Protein AF-A0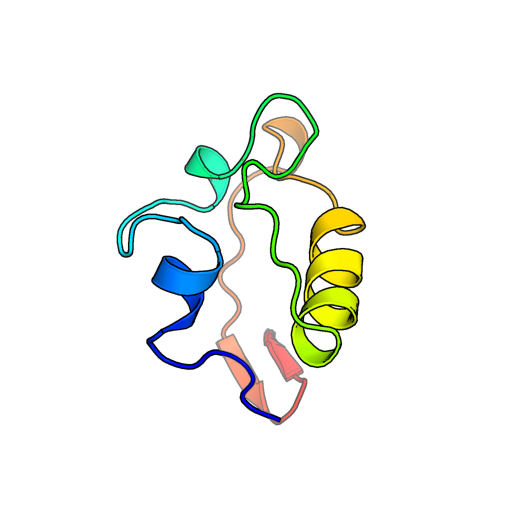A565C441-F1 (afdb_monomer_lite)

Radius of gyration: 13.61 Å; chains: 1; bounding box: 28×32×28 Å

Sequence (71 aa):
MNITGAAGTRILGVSRNAKVADTVEGNNWKIRRIRGIQLQEMMLQIRQAPTPTIAAGCDRVLWRQGPGKYA

Organism: NCBI:txid586526

pLDDT: mean 80.71, std 7.84, range [41.53, 88.0]

Secondary structure (DSSP, 8-state):
---SGGGHHHHHT--TT--GGGGEETTEE-------HHHHHHHHHHHHSPPP-GGG-SPP---EEETTEE-

Foldseek 3Di:
DPPAPPNNCVQQVHDPPDDLLNQDDPFFGVTDDHDDPVCVVVVVVVRPDTRDDVVVDDDDDWDDPDVVDTD

Structure (mmCIF, N/CA/C/O backbone):
data_AF-A0A565C441-F1
#
_entry.id   AF-A0A565C441-F1
#
loop_
_atom_site.group_PDB
_atom_site.id
_atom_site.type_symbol
_atom_site.label_atom_id
_atom_site.label_alt_id
_atom_site.label_comp_id
_atom_site.label_asym_id
_atom_site.label_entity_id
_atom_site.label_seq_id
_atom_site.pdbx_PDB_ins_code
_atom_site.Cartn_x
_atom_site.Cartn_y
_atom_site.Cartn_z
_atom_site.occupancy
_atom_site.B_iso_or_equiv
_atom_site.auth_seq_id
_atom_site.auth_comp_id
_atom_site.auth_asym_id
_atom_site.auth_atom_id
_atom_site.pdbx_PDB_model_num
ATOM 1 N N . MET A 1 1 ? -3.512 -3.117 19.249 1.00 41.53 1 MET A N 1
ATOM 2 C CA . MET A 1 1 ? -4.704 -2.344 18.839 1.00 41.53 1 MET A CA 1
ATOM 3 C C . MET A 1 1 ? -4.915 -2.574 17.345 1.00 41.53 1 MET A C 1
ATOM 5 O O . MET A 1 1 ? -4.026 -2.244 16.574 1.00 41.53 1 MET A O 1
ATOM 9 N N . ASN A 1 2 ? -6.006 -3.228 16.926 1.00 53.16 2 ASN A N 1
ATOM 10 C CA . ASN A 1 2 ? -6.336 -3.366 15.500 1.00 53.16 2 ASN A CA 1
ATOM 11 C C . ASN A 1 2 ? -7.024 -2.070 15.058 1.00 53.16 2 ASN A C 1
ATOM 13 O O . ASN A 1 2 ? -8.238 -1.943 15.167 1.00 53.16 2 ASN A O 1
ATOM 17 N N . ILE A 1 3 ? -6.224 -1.073 14.682 1.00 60.53 3 ILE A N 1
ATOM 18 C CA . ILE A 1 3 ? -6.697 0.309 14.514 1.00 60.53 3 ILE A CA 1
ATOM 19 C C . ILE A 1 3 ? -7.633 0.449 13.302 1.00 60.53 3 ILE A C 1
ATOM 21 O O . ILE A 1 3 ? -8.457 1.357 13.264 1.00 60.53 3 ILE A O 1
ATOM 25 N N . THR A 1 4 ? -7.551 -0.444 12.313 1.00 63.31 4 THR A N 1
ATOM 26 C CA . THR A 1 4 ? -8.254 -0.230 11.043 1.00 63.31 4 THR A CA 1
ATOM 27 C C . THR A 1 4 ? -8.964 -1.441 10.444 1.00 63.31 4 THR A C 1
ATOM 29 O O . THR A 1 4 ? -9.890 -1.226 9.662 1.00 63.31 4 THR A O 1
ATOM 32 N N . GLY A 1 5 ? -8.630 -2.684 10.816 1.00 69.62 5 GLY A N 1
ATOM 33 C CA . GLY A 1 5 ? -9.313 -3.890 10.326 1.00 69.62 5 GLY A CA 1
ATOM 34 C C . GLY A 1 5 ? -9.671 -3.839 8.829 1.00 69.62 5 GLY A C 1
ATOM 35 O O . GLY A 1 5 ? -8.903 -3.353 8.001 1.00 69.62 5 GLY A O 1
ATOM 36 N N . ALA A 1 6 ? -10.884 -4.270 8.472 1.00 68.81 6 ALA A N 1
ATOM 37 C CA . ALA A 1 6 ? -11.388 -4.193 7.095 1.00 68.81 6 ALA A CA 1
ATOM 38 C C . ALA A 1 6 ? -11.690 -2.756 6.606 1.00 68.81 6 ALA A C 1
ATOM 40 O O . ALA A 1 6 ? -11.825 -2.527 5.403 1.00 68.81 6 ALA A O 1
ATOM 41 N N . ALA A 1 7 ? -11.800 -1.781 7.515 1.00 75.88 7 ALA A N 1
ATOM 42 C CA . ALA A 1 7 ? -12.106 -0.387 7.193 1.00 75.88 7 ALA A CA 1
ATOM 43 C C . ALA A 1 7 ? -10.862 0.440 6.818 1.00 75.88 7 ALA A C 1
ATOM 45 O O . ALA A 1 7 ? -10.998 1.566 6.335 1.00 75.88 7 ALA A O 1
ATOM 46 N N . GLY A 1 8 ? -9.655 -0.104 7.002 1.00 77.75 8 GLY A N 1
ATOM 47 C CA . GLY A 1 8 ? -8.394 0.611 6.804 1.00 77.75 8 GLY 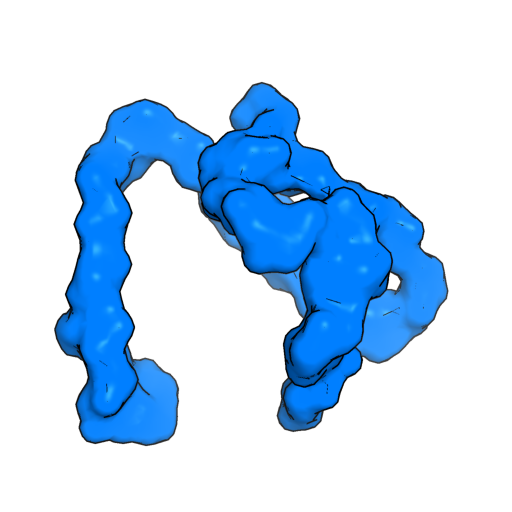A CA 1
ATOM 48 C C . GLY A 1 8 ? -8.190 1.156 5.409 1.00 77.75 8 GLY A C 1
ATOM 49 O O . GLY A 1 8 ? -7.831 2.316 5.260 1.00 77.75 8 GLY A O 1
ATOM 50 N N . THR A 1 9 ? -8.510 0.369 4.387 1.00 80.00 9 THR A N 1
ATOM 51 C CA . THR A 1 9 ? -8.429 0.801 2.983 1.00 80.00 9 THR A CA 1
ATOM 52 C C . THR A 1 9 ? -9.293 2.039 2.734 1.00 80.00 9 THR A C 1
ATOM 54 O O . THR A 1 9 ? -8.817 3.039 2.200 1.00 80.00 9 THR A O 1
ATOM 57 N N . ARG A 1 10 ? -10.528 2.048 3.250 1.00 82.06 10 ARG A N 1
ATOM 58 C CA . ARG A 1 10 ? -11.442 3.197 3.159 1.00 82.06 10 ARG A CA 1
ATOM 59 C C . ARG A 1 10 ? -10.948 4.414 3.948 1.00 82.06 10 ARG A C 1
ATOM 61 O O . ARG A 1 10 ? -11.087 5.538 3.469 1.00 82.06 10 ARG A O 1
ATOM 68 N N . ILE A 1 11 ? -10.374 4.202 5.132 1.00 80.62 11 ILE A N 1
ATOM 69 C CA . ILE A 1 11 ? -9.802 5.268 5.972 1.00 80.62 11 ILE A CA 1
ATOM 70 C C . ILE A 1 11 ? -8.600 5.920 5.272 1.00 80.62 11 ILE A C 1
ATOM 72 O O . ILE A 1 11 ? -8.515 7.146 5.197 1.00 80.62 11 ILE A O 1
ATOM 76 N N . LEU A 1 12 ? -7.724 5.100 4.693 1.00 82.69 12 LEU A N 1
ATOM 77 C CA . LEU A 1 12 ? -6.533 5.513 3.949 1.00 82.69 12 LEU A CA 1
ATOM 78 C C . LEU A 1 12 ? -6.869 6.076 2.555 1.00 82.69 12 LEU A C 1
ATOM 80 O O . LEU A 1 12 ? -6.014 6.678 1.911 1.00 82.69 12 LEU A O 1
ATOM 84 N N . GLY A 1 13 ? -8.114 5.934 2.090 1.00 85.50 13 GLY A N 1
ATOM 85 C CA . GLY A 1 13 ? -8.526 6.358 0.749 1.00 85.50 13 GLY A CA 1
ATOM 86 C C . GLY A 1 13 ? -7.889 5.522 -0.364 1.00 85.50 13 GLY A C 1
ATOM 87 O O . GLY A 1 13 ? -7.711 6.016 -1.471 1.00 85.50 13 GLY A O 1
ATOM 88 N N . VAL A 1 14 ? -7.543 4.274 -0.055 1.00 84.88 14 VAL A N 1
ATOM 89 C CA . VAL A 1 14 ? -6.918 3.305 -0.955 1.00 84.88 14 VAL A CA 1
ATOM 90 C C . VAL A 1 14 ? -7.988 2.317 -1.416 1.00 84.88 14 VAL A C 1
ATOM 92 O O . VAL A 1 14 ? -8.808 1.861 -0.614 1.00 84.88 14 VAL A O 1
ATOM 95 N N . SER A 1 15 ? -8.005 1.980 -2.707 1.00 84.25 15 SER A N 1
ATOM 96 C CA . SER A 1 15 ? -8.920 0.950 -3.211 1.00 84.25 15 SER A CA 1
ATOM 97 C C . SER A 1 15 ? -8.618 -0.394 -2.549 1.00 84.25 15 SER A C 1
ATOM 99 O O . SER A 1 15 ? -7.460 -0.745 -2.346 1.00 84.25 15 SER A O 1
ATOM 101 N N . ARG A 1 16 ? -9.653 -1.186 -2.245 1.00 82.81 16 ARG A N 1
ATOM 102 C CA . ARG A 1 16 ? -9.486 -2.518 -1.635 1.00 82.81 16 ARG A CA 1
ATOM 103 C C . ARG A 1 16 ? -8.594 -3.441 -2.472 1.00 82.81 16 ARG A C 1
ATOM 105 O O . ARG A 1 16 ? -7.929 -4.300 -1.911 1.00 82.81 16 ARG A O 1
ATOM 112 N N . ASN A 1 17 ? -8.589 -3.230 -3.785 1.00 85.69 17 ASN A N 1
ATOM 113 C CA . ASN A 1 17 ? -7.849 -4.040 -4.746 1.00 85.69 17 ASN A CA 1
ATOM 114 C C . ASN A 1 17 ? -6.612 -3.306 -5.298 1.00 85.69 17 ASN A C 1
ATOM 116 O O . ASN A 1 17 ? -6.040 -3.760 -6.283 1.00 85.69 17 ASN A O 1
ATOM 120 N N . ALA A 1 18 ? -6.231 -2.158 -4.722 1.00 83.75 18 ALA A N 1
ATOM 121 C CA . ALA A 1 18 ? -5.014 -1.456 -5.124 1.00 83.75 18 ALA A CA 1
ATOM 122 C C . ALA A 1 18 ? -3.775 -2.264 -4.725 1.00 83.75 18 ALA A C 1
ATOM 124 O O . ALA A 1 18 ? -3.708 -2.811 -3.620 1.00 83.75 18 ALA A O 1
ATOM 125 N N . LYS A 1 19 ? -2.771 -2.287 -5.602 1.00 85.06 19 LYS A N 1
ATOM 126 C CA . LYS A 1 19 ? -1.427 -2.737 -5.243 1.00 85.06 19 LYS A CA 1
ATOM 127 C C . LYS A 1 19 ? -0.737 -1.666 -4.405 1.00 85.06 19 LYS A C 1
ATOM 129 O O . LYS A 1 19 ? -1.071 -0.487 -4.479 1.00 85.06 19 LYS A O 1
ATOM 134 N N . VAL A 1 20 ? 0.284 -2.066 -3.650 1.00 83.81 20 VAL A N 1
ATOM 135 C CA . VAL A 1 20 ? 1.113 -1.119 -2.882 1.00 83.81 20 VAL A CA 1
ATOM 136 C C . VAL A 1 20 ? 1.792 -0.106 -3.813 1.00 83.81 20 VAL A C 1
ATOM 138 O O . VAL A 1 20 ? 1.899 1.060 -3.468 1.00 83.81 20 VAL A O 1
ATOM 141 N N . ALA A 1 21 ? 2.175 -0.510 -5.028 1.00 83.19 21 ALA A N 1
ATOM 142 C CA . ALA A 1 21 ? 2.729 0.406 -6.026 1.00 83.19 21 ALA A CA 1
ATOM 143 C C . ALA A 1 21 ? 1.725 1.483 -6.489 1.00 83.19 21 ALA A C 1
ATOM 145 O O . ALA A 1 21 ? 2.126 2.609 -6.765 1.00 83.19 21 ALA A O 1
ATOM 146 N N . ASP A 1 22 ? 0.422 1.178 -6.512 1.00 85.56 22 ASP A N 1
ATOM 147 C CA . ASP A 1 22 ? -0.620 2.132 -6.925 1.00 85.56 22 ASP A CA 1
ATOM 148 C C . ASP A 1 22 ? -0.850 3.229 -5.868 1.00 85.56 22 ASP A C 1
ATOM 150 O O . ASP A 1 22 ? -1.467 4.260 -6.147 1.00 85.56 22 ASP A O 1
ATOM 154 N N . THR A 1 23 ? -0.376 3.010 -4.634 1.00 85.25 23 THR A N 1
ATOM 155 C CA . THR A 1 23 ? -0.475 3.964 -3.520 1.00 85.25 23 THR A CA 1
ATOM 156 C C . THR A 1 23 ? 0.779 4.817 -3.360 1.00 85.25 23 THR A C 1
ATOM 158 O O . THR A 1 23 ? 0.946 5.478 -2.333 1.00 85.25 23 THR A O 1
ATOM 161 N N . VAL A 1 24 ? 1.638 4.851 -4.377 1.00 87.00 24 VAL A N 1
ATOM 162 C CA . VAL A 1 24 ? 2.840 5.684 -4.429 1.00 87.00 24 VAL A CA 1
ATOM 163 C C . VAL A 1 24 ? 2.688 6.752 -5.504 1.00 87.00 24 VAL A C 1
ATOM 165 O O . VAL A 1 24 ? 2.198 6.501 -6.601 1.00 87.00 24 VAL A O 1
ATOM 168 N N . GLU A 1 25 ? 3.117 7.966 -5.183 1.00 84.62 25 GLU A N 1
ATOM 169 C CA . GLU A 1 25 ? 3.214 9.082 -6.117 1.00 84.62 25 GLU A CA 1
ATOM 170 C C . GLU A 1 25 ? 4.608 9.706 -5.982 1.00 84.62 25 GLU A C 1
ATOM 172 O O . GLU A 1 25 ? 4.946 10.329 -4.970 1.00 84.62 25 GLU A O 1
ATOM 177 N N . GLY A 1 26 ? 5.456 9.466 -6.987 1.00 83.75 26 GLY A N 1
ATOM 178 C CA . GLY A 1 26 ? 6.883 9.784 -6.919 1.00 83.75 26 GLY A CA 1
ATOM 179 C C . GLY A 1 26 ? 7.573 8.993 -5.805 1.00 83.75 26 GLY A C 1
ATOM 180 O O . GLY A 1 26 ? 7.538 7.769 -5.808 1.00 83.75 26 GLY A O 1
ATOM 181 N N . ASN A 1 27 ? 8.156 9.698 -4.831 1.00 81.94 27 ASN A N 1
ATOM 182 C CA . ASN A 1 27 ? 8.805 9.088 -3.662 1.00 81.94 27 ASN A CA 1
ATOM 183 C C . ASN A 1 27 ? 7.920 9.096 -2.403 1.00 81.94 27 ASN A C 1
ATOM 185 O O . ASN A 1 27 ? 8.394 8.745 -1.324 1.00 81.94 27 ASN A O 1
ATOM 189 N N . ASN A 1 28 ? 6.648 9.498 -2.514 1.00 84.75 28 ASN A N 1
ATOM 190 C CA . ASN A 1 28 ? 5.747 9.671 -1.375 1.00 84.75 28 ASN A CA 1
ATOM 191 C C . ASN A 1 28 ? 4.531 8.741 -1.4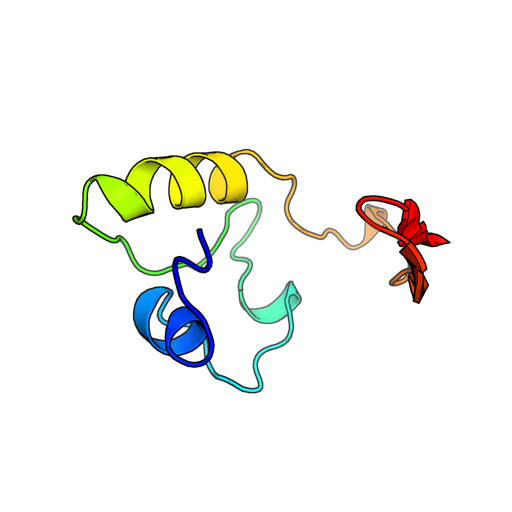37 1.00 84.75 28 ASN A C 1
ATOM 193 O O . ASN A 1 28 ? 4.079 8.327 -2.502 1.00 84.75 28 ASN A O 1
ATOM 197 N N . TRP A 1 29 ? 3.955 8.464 -0.269 1.00 87.19 29 TRP A N 1
ATOM 198 C CA . TRP A 1 29 ? 2.714 7.706 -0.146 1.00 87.19 29 TRP A CA 1
ATOM 199 C C . TRP A 1 29 ? 1.492 8.548 -0.539 1.00 87.19 29 TRP A C 1
ATOM 201 O O . TRP A 1 29 ? 1.174 9.553 0.106 1.00 87.19 29 TRP A O 1
ATOM 211 N N . LYS A 1 30 ? 0.748 8.089 -1.547 1.00 87.81 30 LYS A N 1
ATOM 212 C CA . LYS A 1 30 ? -0.532 8.639 -2.010 1.00 87.81 30 LYS A CA 1
ATOM 213 C C . LYS A 1 30 ? -1.685 8.148 -1.133 1.00 87.81 30 LYS A C 1
ATOM 215 O O . LYS A 1 30 ? -2.554 7.385 -1.549 1.00 87.81 30 LYS A O 1
ATOM 220 N N . ILE A 1 31 ? -1.676 8.577 0.124 1.00 86.12 31 ILE A N 1
ATOM 221 C CA . ILE A 1 31 ? -2.664 8.185 1.135 1.00 86.12 31 ILE A CA 1
ATOM 222 C C . ILE A 1 31 ? -3.444 9.417 1.595 1.00 86.12 31 ILE A C 1
ATOM 224 O O . ILE A 1 31 ? -2.879 10.495 1.804 1.00 86.12 31 ILE A O 1
ATOM 228 N N . ARG A 1 32 ? -4.760 9.259 1.788 1.00 84.69 32 ARG A N 1
ATOM 229 C CA . ARG A 1 32 ? -5.646 10.330 2.259 1.00 84.69 32 ARG A CA 1
ATOM 230 C C . ARG A 1 32 ? -5.137 10.912 3.581 1.00 84.69 32 ARG A C 1
ATOM 232 O O . ARG A 1 32 ? -4.732 10.200 4.497 1.00 84.69 32 ARG A O 1
ATOM 239 N N . ARG A 1 33 ? -5.201 12.240 3.707 1.00 80.00 33 ARG A N 1
ATOM 240 C CA . ARG A 1 33 ? -4.901 12.928 4.967 1.00 80.00 33 ARG A CA 1
ATOM 241 C C . ARG A 1 33 ? -5.982 12.605 6.000 1.00 80.00 33 ARG A C 1
ATOM 243 O O . ARG A 1 33 ? -7.152 12.913 5.789 1.00 80.00 33 ARG A O 1
ATOM 250 N N . ILE A 1 34 ? -5.578 12.024 7.124 1.00 81.12 34 ILE A N 1
ATOM 251 C CA . ILE A 1 34 ? -6.461 11.654 8.236 1.00 81.12 34 ILE A CA 1
ATOM 252 C C . ILE A 1 34 ? -6.224 12.617 9.407 1.00 81.12 34 ILE A C 1
ATOM 254 O O . ILE A 1 34 ? -5.096 13.051 9.637 1.00 81.12 34 ILE A O 1
ATOM 258 N N . ARG A 1 35 ? -7.293 12.984 10.128 1.00 73.94 35 ARG A N 1
ATOM 259 C CA . ARG A 1 35 ? -7.256 13.973 11.226 1.00 73.94 35 ARG A CA 1
ATOM 260 C C . ARG A 1 35 ? -7.410 13.380 12.636 1.00 73.94 35 ARG A C 1
ATOM 262 O O . ARG A 1 35 ? -7.268 14.119 13.599 1.00 73.94 35 ARG A O 1
ATOM 269 N N . GLY A 1 36 ? -7.697 12.0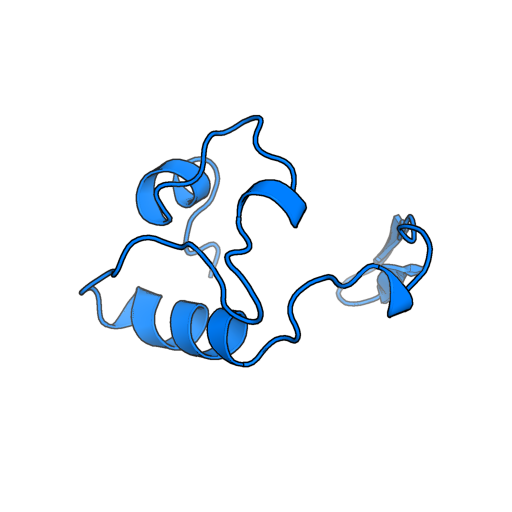85 12.778 1.00 80.06 36 GLY A N 1
ATOM 270 C CA . GLY A 1 36 ? -7.842 11.447 14.094 1.00 80.06 36 GLY A CA 1
ATOM 271 C C . GLY A 1 36 ? -6.489 11.1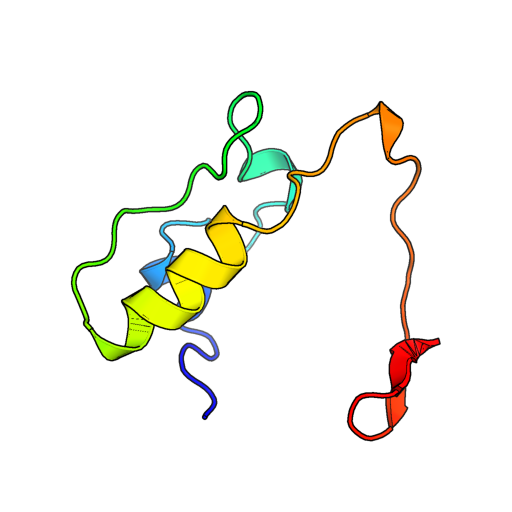93 14.764 1.00 80.06 36 GLY A C 1
ATOM 272 O O . GLY A 1 36 ? -5.632 10.567 14.147 1.00 80.06 36 GLY A O 1
ATOM 273 N N . ILE A 1 37 ? -6.317 11.631 16.017 1.00 76.38 37 ILE A N 1
ATOM 274 C CA . ILE A 1 37 ? -5.055 11.535 16.784 1.00 76.38 37 ILE A CA 1
ATOM 275 C C . ILE A 1 37 ? -4.527 10.093 16.836 1.00 76.38 37 ILE A C 1
ATOM 277 O O . ILE A 1 37 ? -3.377 9.847 16.494 1.00 76.38 37 ILE A O 1
ATOM 281 N N . GLN A 1 38 ? -5.390 9.118 17.135 1.00 75.50 38 GLN A N 1
ATOM 282 C CA . GLN A 1 38 ? -5.015 7.693 17.193 1.00 75.50 38 GLN A CA 1
ATOM 283 C C . GLN A 1 38 ? -4.519 7.125 15.850 1.00 75.50 38 GLN A C 1
ATOM 285 O O . GLN A 1 38 ? -3.821 6.118 15.815 1.00 75.50 38 GLN A O 1
ATOM 290 N N . LEU A 1 39 ? -4.880 7.760 14.731 1.00 78.00 39 LEU A N 1
ATOM 291 C CA . LEU A 1 39 ? -4.439 7.370 13.392 1.00 78.00 39 LEU A CA 1
ATOM 292 C C . LEU A 1 39 ? -3.188 8.139 12.956 1.00 78.00 39 LEU A C 1
ATOM 294 O O . LEU A 1 39 ? -2.524 7.712 12.016 1.00 78.00 39 LEU A O 1
ATOM 298 N N . GLN A 1 40 ? -2.850 9.257 13.606 1.00 81.69 40 GLN A N 1
ATOM 299 C CA . GLN A 1 40 ? -1.695 10.071 13.228 1.00 81.69 40 GLN A CA 1
ATOM 300 C C . GLN A 1 40 ? -0.373 9.355 13.490 1.00 81.69 40 GLN A C 1
ATOM 302 O O . GLN A 1 40 ? 0.500 9.421 12.632 1.00 81.69 40 GLN A O 1
ATOM 307 N N . GLU A 1 41 ? -0.238 8.626 14.601 1.00 83.44 41 GLU A N 1
ATOM 308 C CA . GLU A 1 41 ? 0.971 7.841 14.894 1.00 83.44 41 GLU A CA 1
ATOM 309 C C . GLU A 1 41 ? 1.203 6.747 13.843 1.00 83.44 41 GLU A C 1
ATOM 311 O O . GLU A 1 41 ? 2.283 6.652 13.262 1.00 83.44 41 GLU A O 1
ATOM 316 N N . MET A 1 42 ? 0.157 5.982 13.514 1.00 83.69 42 MET A N 1
ATOM 317 C CA . MET A 1 42 ? 0.198 4.987 12.435 1.00 83.69 42 MET A CA 1
ATOM 318 C C . MET A 1 42 ? 0.551 5.638 11.090 1.00 83.69 42 MET A C 1
ATOM 320 O O . MET A 1 42 ? 1.388 5.136 10.342 1.00 83.69 42 MET A O 1
ATOM 324 N N . MET A 1 43 ? -0.069 6.777 10.776 1.00 84.81 43 MET A N 1
ATOM 325 C CA . MET A 1 43 ? 0.194 7.509 9.538 1.00 84.81 43 MET A CA 1
ATOM 326 C C . MET A 1 43 ? 1.611 8.076 9.473 1.00 84.81 43 MET A C 1
ATOM 328 O O . MET A 1 43 ? 2.171 8.162 8.380 1.00 84.81 43 MET A O 1
ATOM 332 N N . LEU A 1 44 ? 2.189 8.462 10.609 1.00 85.19 44 LEU A N 1
ATOM 333 C CA . LEU A 1 44 ? 3.568 8.922 10.695 1.00 85.19 44 LEU A CA 1
ATOM 334 C C . LEU A 1 44 ? 4.528 7.778 10.364 1.00 85.19 44 LEU A C 1
ATOM 336 O O . LEU A 1 44 ? 5.400 7.956 9.518 1.00 85.19 44 LEU A O 1
ATOM 340 N N . GLN A 1 45 ? 4.312 6.597 10.951 1.00 85.94 45 GLN A N 1
ATOM 341 C CA . GLN A 1 45 ? 5.121 5.411 10.660 1.00 85.94 45 GLN A CA 1
ATOM 342 C C . GLN A 1 45 ? 5.049 5.012 9.183 1.00 85.94 45 GLN A C 1
ATOM 344 O O . GLN A 1 45 ? 6.082 4.760 8.568 1.00 85.94 45 GLN A O 1
ATOM 349 N N . ILE A 1 46 ? 3.853 5.020 8.581 1.00 85.25 46 ILE A N 1
ATOM 350 C CA . ILE A 1 46 ? 3.699 4.717 7.149 1.00 85.25 46 ILE A CA 1
ATOM 351 C C . ILE A 1 46 ? 4.456 5.739 6.298 1.00 85.25 46 ILE A C 1
ATOM 353 O O . ILE A 1 46 ? 5.183 5.354 5.394 1.00 85.25 46 ILE A O 1
ATOM 357 N N . ARG A 1 47 ? 4.334 7.039 6.596 1.00 85.31 47 ARG A N 1
ATOM 358 C CA . ARG A 1 47 ? 5.019 8.097 5.834 1.00 85.31 47 ARG A CA 1
ATOM 359 C C . ARG A 1 47 ? 6.543 8.041 5.942 1.00 85.31 47 ARG A C 1
ATOM 361 O O . ARG A 1 47 ? 7.207 8.494 5.019 1.00 85.31 47 ARG A O 1
ATOM 368 N N . GLN A 1 48 ? 7.075 7.531 7.050 1.00 86.44 48 GLN A N 1
ATOM 369 C CA . GLN A 1 48 ? 8.513 7.337 7.248 1.00 86.44 48 GLN A CA 1
ATOM 370 C C . GLN A 1 48 ? 9.040 6.067 6.572 1.00 86.44 48 GLN A C 1
ATOM 372 O O . GLN A 1 48 ? 10.237 5.977 6.305 1.00 86.44 48 GLN A O 1
ATOM 377 N N . ALA A 1 49 ? 8.175 5.089 6.292 1.00 86.06 49 ALA A N 1
ATOM 378 C CA . ALA A 1 49 ? 8.576 3.887 5.579 1.00 86.06 49 ALA A CA 1
ATOM 379 C C . ALA A 1 49 ? 8.964 4.230 4.128 1.00 86.06 49 ALA A C 1
ATOM 381 O O . ALA A 1 49 ? 8.258 5.011 3.477 1.00 86.06 49 ALA A O 1
ATOM 382 N N . PRO A 1 50 ? 10.053 3.640 3.599 1.00 84.94 50 PRO A N 1
ATOM 383 C CA . PRO A 1 50 ? 10.454 3.863 2.218 1.00 84.94 50 PRO A CA 1
ATOM 384 C C . PRO A 1 50 ? 9.352 3.384 1.269 1.00 84.94 50 PRO A C 1
ATOM 386 O O . PRO A 1 50 ? 8.769 2.314 1.459 1.00 84.94 50 PRO A O 1
ATOM 389 N N . THR A 1 51 ? 9.065 4.183 0.244 1.00 86.12 51 THR A N 1
ATOM 390 C CA . THR A 1 51 ? 8.143 3.784 -0.820 1.00 86.12 51 THR A CA 1
ATOM 391 C C . THR A 1 51 ? 8.778 2.687 -1.680 1.00 86.12 51 THR A C 1
ATOM 393 O O . THR A 1 51 ? 10.001 2.670 -1.862 1.00 86.12 51 THR A O 1
ATOM 396 N N . PRO A 1 52 ? 7.985 1.738 -2.207 1.00 83.81 52 PRO A N 1
ATOM 397 C CA . PRO A 1 52 ? 8.497 0.766 -3.160 1.00 83.81 52 PRO A CA 1
ATOM 398 C C . PRO A 1 52 ? 9.029 1.489 -4.400 1.00 83.81 52 PRO A C 1
ATOM 400 O O . PRO A 1 52 ? 8.356 2.330 -4.993 1.00 83.81 52 PRO A O 1
ATOM 403 N N . THR A 1 53 ? 10.251 1.145 -4.790 1.00 80.31 53 THR A N 1
ATOM 404 C CA . THR A 1 53 ? 10.910 1.647 -5.998 1.00 80.31 53 THR A CA 1
ATOM 405 C C . THR A 1 53 ? 11.338 0.467 -6.855 1.00 80.31 53 THR A C 1
ATOM 407 O O . THR A 1 53 ? 11.566 -0.624 -6.341 1.00 80.31 53 THR A O 1
ATOM 410 N N . ILE A 1 54 ? 11.500 0.682 -8.162 1.00 77.00 54 ILE A N 1
ATOM 411 C CA . ILE A 1 54 ? 11.968 -0.367 -9.087 1.00 77.00 54 ILE A CA 1
ATOM 412 C C . ILE A 1 54 ? 13.335 -0.926 -8.638 1.00 77.00 54 ILE A C 1
ATOM 414 O O . ILE A 1 54 ? 13.607 -2.113 -8.792 1.00 77.00 54 ILE A O 1
ATOM 418 N N . ALA A 1 55 ? 14.167 -0.092 -8.006 1.00 79.19 55 ALA A N 1
ATOM 419 C CA . ALA A 1 55 ? 15.462 -0.484 -7.455 1.00 79.19 55 ALA A CA 1
ATOM 420 C C . ALA A 1 55 ? 15.372 -1.406 -6.221 1.00 79.19 55 ALA A C 1
ATOM 422 O O . ALA A 1 55 ? 16.351 -2.074 -5.899 1.00 79.19 55 ALA A O 1
ATOM 423 N N . ALA A 1 56 ? 14.224 -1.472 -5.536 1.00 77.44 56 ALA A N 1
ATOM 424 C CA . ALA A 1 56 ? 14.034 -2.328 -4.361 1.00 77.44 56 ALA A CA 1
ATOM 425 C C . ALA A 1 56 ? 13.934 -3.829 -4.710 1.00 77.44 56 ALA A C 1
ATOM 427 O O . ALA A 1 56 ? 14.005 -4.673 -3.815 1.00 77.44 56 ALA A O 1
ATOM 428 N N . GLY A 1 57 ? 13.824 -4.163 -6.000 1.00 81.56 57 GLY A N 1
ATOM 429 C CA . GLY A 1 57 ? 13.754 -5.536 -6.490 1.00 81.56 57 GLY A CA 1
ATOM 430 C C . GLY A 1 57 ? 12.352 -6.143 -6.399 1.00 81.56 57 GLY A C 1
ATOM 431 O O . GLY A 1 57 ? 11.356 -5.438 -6.256 1.00 81.56 57 GLY A O 1
ATOM 432 N N . CYS A 1 58 ? 12.278 -7.468 -6.539 1.00 79.50 58 CYS A N 1
ATOM 433 C CA . CYS A 1 58 ? 11.015 -8.204 -6.537 1.00 79.50 58 CYS A CA 1
ATOM 434 C C . CYS A 1 58 ? 10.374 -8.272 -5.144 1.00 79.50 58 CYS A C 1
ATOM 436 O O . CYS A 1 58 ? 11.069 -8.314 -4.124 1.00 79.50 58 CYS A O 1
ATOM 438 N N . ASP A 1 59 ? 9.044 -8.380 -5.125 1.00 82.38 59 ASP A N 1
ATOM 439 C CA . ASP A 1 59 ? 8.270 -8.609 -3.907 1.00 82.38 59 ASP A CA 1
ATOM 440 C C . ASP A 1 59 ? 8.764 -9.860 -3.164 1.00 82.38 59 ASP A C 1
ATOM 442 O O . ASP A 1 59 ? 9.019 -10.911 -3.761 1.00 82.38 59 ASP A O 1
ATOM 446 N N . ARG A 1 60 ? 8.877 -9.753 -1.836 1.00 81.44 60 ARG A N 1
ATOM 447 C CA . ARG A 1 60 ? 9.219 -10.880 -0.961 1.00 81.44 60 ARG A CA 1
ATOM 448 C C . ARG A 1 60 ? 7.956 -11.427 -0.315 1.00 81.44 60 ARG A C 1
ATOM 450 O O . ARG A 1 60 ? 7.229 -10.696 0.355 1.00 81.44 60 ARG A O 1
ATOM 457 N N . VAL A 1 61 ? 7.724 -12.724 -0.486 1.00 80.56 61 VAL A N 1
ATOM 458 C CA . VAL A 1 61 ? 6.648 -13.432 0.210 1.00 80.56 61 VAL A CA 1
ATOM 459 C C . VAL A 1 61 ? 7.156 -13.806 1.594 1.00 80.56 61 VAL A C 1
ATOM 461 O O . VAL A 1 61 ? 8.094 -14.585 1.706 1.00 80.56 61 VAL A O 1
ATOM 464 N N . LEU A 1 62 ? 6.544 -13.230 2.628 1.00 84.19 62 LEU A N 1
ATOM 465 C CA . LEU A 1 62 ? 6.853 -13.533 4.020 1.00 84.19 62 LEU A CA 1
ATOM 466 C C . LEU A 1 62 ? 5.694 -14.300 4.655 1.00 84.19 62 LEU A C 1
ATOM 468 O O . LEU A 1 62 ? 4.568 -13.802 4.735 1.00 84.19 62 LEU A O 1
ATOM 472 N N . TRP A 1 63 ? 5.979 -15.492 5.157 1.00 85.38 63 TRP A N 1
ATOM 473 C CA . TRP A 1 63 ? 5.041 -16.313 5.903 1.00 85.38 63 TRP A CA 1
ATOM 474 C C . TRP A 1 63 ? 5.187 -16.046 7.392 1.00 85.38 63 TRP A C 1
ATOM 476 O O . TRP A 1 63 ? 6.282 -16.016 7.956 1.00 85.38 63 TRP A O 1
ATOM 486 N N . ARG A 1 64 ? 4.054 -15.864 8.070 1.00 87.81 64 ARG A N 1
ATOM 487 C CA . ARG A 1 64 ? 4.046 -15.682 9.519 1.00 87.81 64 ARG A CA 1
ATOM 488 C C . ARG A 1 64 ? 4.367 -17.013 10.200 1.00 87.81 64 ARG A C 1
ATOM 490 O O . ARG A 1 64 ? 3.525 -17.903 10.235 1.00 87.81 64 ARG A O 1
ATOM 497 N N . GLN A 1 65 ? 5.552 -17.111 10.794 1.00 88.00 65 GLN A N 1
ATOM 498 C CA . GLN A 1 65 ? 5.986 -18.277 11.574 1.00 88.00 65 GLN A CA 1
ATOM 499 C C . GLN A 1 65 ? 5.699 -18.137 13.076 1.00 88.00 65 GLN A C 1
ATOM 501 O O . GLN A 1 65 ? 5.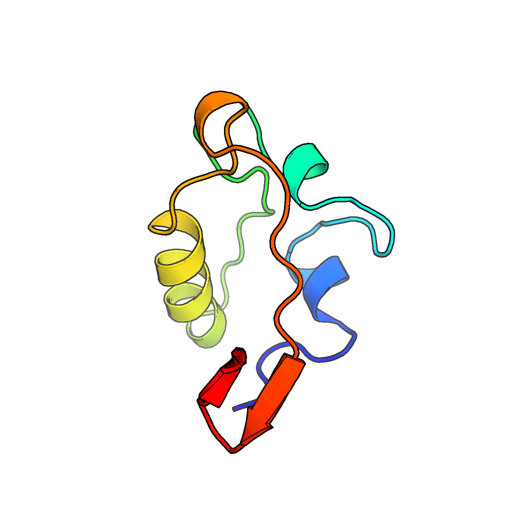803 -19.099 13.830 1.00 88.00 65 GLN A O 1
ATOM 506 N N . GLY A 1 66 ? 5.333 -16.940 13.539 1.00 83.62 66 GLY A N 1
ATOM 507 C CA . GLY A 1 66 ? 4.970 -16.695 14.933 1.00 83.62 66 GLY A CA 1
ATOM 508 C C . GLY A 1 66 ? 4.623 -15.231 15.203 1.00 83.62 66 GLY A C 1
ATOM 509 O O . GLY A 1 66 ? 4.528 -14.423 14.275 1.00 83.62 66 GLY A O 1
ATOM 510 N N . PRO A 1 67 ? 4.396 -14.842 16.467 1.00 85.75 67 PRO A N 1
ATOM 511 C CA . PRO A 1 67 ? 4.246 -13.438 16.839 1.00 85.75 67 PRO A CA 1
ATOM 512 C C . PRO A 1 67 ? 5.523 -12.657 16.498 1.00 85.75 67 PRO A C 1
ATOM 514 O O . PRO A 1 67 ? 6.590 -12.951 17.026 1.00 85.75 67 PRO A O 1
ATOM 517 N N . GLY A 1 68 ? 5.425 -11.702 15.569 1.00 81.38 68 GLY A N 1
ATOM 518 C CA . GLY A 1 68 ? 6.564 -10.887 15.128 1.00 81.38 68 GLY A CA 1
ATOM 519 C C . GLY A 1 68 ? 7.639 -11.633 14.326 1.00 81.38 68 GLY A C 1
ATOM 520 O O . GLY A 1 68 ? 8.638 -11.020 13.965 1.00 81.38 68 GLY A O 1
ATOM 521 N N . LYS A 1 69 ? 7.447 -12.926 14.030 1.00 79.06 69 LYS A N 1
ATOM 522 C CA . LYS A 1 69 ? 8.381 -13.745 13.247 1.00 79.06 69 LYS A CA 1
ATOM 523 C C . LYS A 1 69 ? 7.807 -14.017 11.864 1.00 79.06 69 LYS A C 1
ATOM 525 O O . LYS A 1 69 ? 6.740 -14.626 11.739 1.00 79.06 69 LYS A O 1
ATOM 530 N N . TYR A 1 70 ? 8.545 -13.581 10.856 1.00 84.19 70 TYR A N 1
ATOM 531 C CA . TYR A 1 70 ? 8.203 -13.703 9.448 1.00 84.19 70 TYR A CA 1
ATOM 532 C C . TYR A 1 70 ? 9.408 -14.289 8.711 1.00 84.19 70 TYR A C 1
ATOM 534 O O . TYR A 1 70 ? 10.530 -13.859 8.981 1.00 84.19 70 TYR A O 1
ATOM 542 N N . ALA A 1 71 ? 9.176 -15.274 7.844 1.00 70.56 71 ALA A N 1
ATOM 543 C CA . ALA A 1 71 ? 10.204 -15.962 7.061 1.00 70.56 71 ALA A CA 1
ATOM 544 C C . ALA A 1 71 ? 9.815 -16.032 5.588 1.00 70.56 71 ALA A C 1
ATOM 546 O O . ALA A 1 71 ? 8.604 -16.216 5.324 1.00 70.56 71 ALA A O 1
#